Protein AF-A0AAW9SNB9-F1 (afdb_monomer_lite)

Sequence (159 aa):
MSSSLLWSKHYTVSDPRELALIEAELGTRGQTVSGTDYLGRRTSSAYGKSLYAREATAQPSSDRDCSDFSSAAAAQAYFLSNGGPTRDPAGLDRDGDGLACEWGVQINKLALKQRAIATATRASSYRAPRPSSSSRCYVGPRGGTYTITASGNKNYGGC

Radius of gyration: 26.18 Å; chains: 1; bounding box: 58×29×76 Å

pLDDT: mean 89.46, std 9.85, range [57.94, 97.94]

Structure (mmCIF, N/CA/C/O backbone):
data_AF-A0AAW9SNB9-F1
#
_entry.id   AF-A0AAW9SNB9-F1
#
loop_
_atom_site.group_PDB
_atom_site.id
_atom_site.type_symbol
_atom_site.label_atom_id
_atom_site.label_alt_id
_atom_site.label_comp_id
_atom_site.label_asym_id
_atom_site.label_entity_id
_atom_site.label_seq_id
_atom_site.pdbx_PDB_ins_code
_atom_site.Cartn_x
_atom_site.Cartn_y
_atom_site.Cartn_z
_atom_site.occupancy
_atom_site.B_iso_or_equiv
_atom_site.auth_seq_id
_atom_site.auth_comp_id
_atom_site.auth_asym_id
_atom_site.auth_atom_id
_atom_site.pdbx_PDB_model_num
ATOM 1 N N . MET A 1 1 ? 8.528 -13.370 15.008 1.00 79.00 1 MET A N 1
ATOM 2 C CA . MET A 1 1 ? 8.723 -13.668 13.565 1.00 79.00 1 MET A CA 1
ATOM 3 C C . MET A 1 1 ? 9.776 -12.734 12.982 1.00 79.00 1 MET A C 1
ATOM 5 O O . MET A 1 1 ? 9.728 -11.546 13.290 1.00 79.00 1 MET A O 1
ATOM 9 N N . SER A 1 2 ? 10.718 -13.236 12.177 1.00 94.62 2 SER A N 1
ATOM 10 C CA . SER A 1 2 ? 11.729 -12.407 11.496 1.00 94.62 2 SER A CA 1
ATOM 11 C C . SER A 1 2 ? 11.145 -11.679 10.278 1.00 94.62 2 SER A C 1
ATOM 13 O O . SER A 1 2 ? 10.144 -12.115 9.712 1.00 94.62 2 SER A O 1
ATOM 15 N N . SER A 1 3 ? 11.791 -10.594 9.842 1.00 94.75 3 SER A N 1
ATOM 16 C CA . SER A 1 3 ? 11.398 -9.878 8.617 1.00 94.75 3 SER A CA 1
ATOM 17 C C . SER A 1 3 ? 11.526 -10.752 7.364 1.00 94.75 3 SER A C 1
ATOM 19 O O . SER A 1 3 ? 10.690 -10.665 6.474 1.00 94.75 3 SER A O 1
ATOM 21 N N . SER A 1 4 ? 12.516 -11.652 7.316 1.00 94.88 4 SER A N 1
ATOM 22 C CA . SER A 1 4 ? 12.660 -12.622 6.223 1.00 94.88 4 SER A CA 1
ATOM 23 C C . SER A 1 4 ? 11.465 -13.571 6.126 1.00 94.88 4 SER A C 1
ATOM 25 O O . SER A 1 4 ? 10.942 -13.783 5.038 1.00 94.88 4 SER A O 1
ATOM 27 N N . LEU A 1 5 ? 10.981 -14.084 7.262 1.00 95.81 5 LEU A N 1
ATOM 28 C CA . LEU A 1 5 ? 9.807 -14.955 7.301 1.00 95.81 5 LEU A CA 1
ATOM 29 C C . LEU A 1 5 ? 8.535 -14.215 6.868 1.00 95.81 5 LEU A C 1
ATOM 31 O O . LEU A 1 5 ? 7.695 -14.798 6.187 1.00 95.81 5 LEU A O 1
ATOM 35 N N . LEU A 1 6 ? 8.393 -12.940 7.244 1.00 96.31 6 LEU A N 1
ATOM 36 C CA . LEU A 1 6 ? 7.270 -12.107 6.806 1.00 96.31 6 LEU A CA 1
ATOM 37 C C . LEU A 1 6 ? 7.270 -11.912 5.286 1.00 96.31 6 LEU A C 1
ATOM 39 O O . LEU A 1 6 ? 6.223 -12.069 4.667 1.00 96.31 6 LEU A O 1
ATOM 43 N N . TRP A 1 7 ? 8.429 -11.664 4.672 1.00 96.25 7 TRP A N 1
ATOM 44 C CA . TRP A 1 7 ? 8.542 -11.603 3.211 1.00 96.25 7 TRP A CA 1
ATOM 45 C C . TRP A 1 7 ? 8.220 -12.940 2.537 1.00 96.25 7 TRP A C 1
ATOM 47 O O . TRP A 1 7 ? 7.490 -12.961 1.549 1.00 96.25 7 TRP A O 1
ATOM 57 N N . SER A 1 8 ? 8.674 -14.066 3.097 1.00 95.00 8 SER A N 1
ATOM 58 C CA . SER A 1 8 ? 8.291 -15.389 2.585 1.00 95.00 8 SER A CA 1
ATOM 59 C C . SER A 1 8 ? 6.777 -15.613 2.649 1.00 95.00 8 SER A C 1
ATOM 61 O O . SER A 1 8 ? 6.195 -16.156 1.713 1.00 95.00 8 SER A O 1
ATOM 63 N N . LYS A 1 9 ? 6.120 -15.172 3.730 1.00 95.81 9 LYS A N 1
ATOM 64 C CA . LYS A 1 9 ? 4.659 -15.249 3.863 1.00 95.81 9 LYS A CA 1
ATOM 65 C C . LYS A 1 9 ? 3.926 -14.309 2.911 1.00 95.81 9 LYS A C 1
ATOM 67 O O . LYS A 1 9 ? 2.915 -14.708 2.349 1.00 95.81 9 LYS A O 1
ATOM 72 N N . HIS A 1 10 ? 4.424 -13.089 2.708 1.00 95.19 10 HIS A N 1
ATOM 73 C CA . HIS A 1 10 ? 3.844 -12.110 1.776 1.00 95.19 10 HIS A CA 1
ATOM 74 C C . HIS A 1 10 ? 3.660 -12.694 0.366 1.00 95.19 10 HIS A C 1
ATOM 76 O O . HIS A 1 10 ? 2.654 -12.435 -0.302 1.00 95.19 10 HIS A O 1
ATOM 82 N N . TYR A 1 11 ? 4.597 -13.557 -0.036 1.00 90.56 11 TYR A N 1
ATOM 83 C CA . TYR A 1 11 ? 4.560 -14.273 -1.303 1.00 90.56 11 TYR A CA 1
ATOM 84 C C . TYR A 1 11 ? 3.494 -15.380 -1.354 1.00 90.56 11 TYR A C 1
ATOM 86 O O . TYR A 1 11 ? 2.783 -15.500 -2.349 1.00 90.56 11 TYR A O 1
ATOM 94 N N . THR A 1 12 ? 3.372 -16.195 -0.303 1.00 94.00 12 THR A N 1
ATOM 95 C CA . THR A 1 12 ? 2.535 -17.411 -0.318 1.00 94.00 12 THR A CA 1
ATOM 96 C C . THR A 1 12 ? 1.104 -17.193 0.165 1.00 94.00 12 THR A C 1
ATOM 98 O O . THR A 1 12 ? 0.214 -17.980 -0.163 1.00 94.00 12 THR A O 1
ATOM 101 N N . VAL A 1 13 ? 0.859 -16.140 0.943 1.00 96.12 13 VAL A N 1
ATOM 102 C CA . VAL A 1 13 ? -0.444 -15.887 1.559 1.00 96.12 13 VAL A CA 1
ATOM 103 C C . VAL A 1 13 ? -1.513 -15.602 0.503 1.00 96.12 13 VAL A C 1
ATOM 105 O O . VAL A 1 13 ? -1.330 -14.787 -0.406 1.00 96.12 13 VAL A O 1
ATOM 108 N N . SER A 1 14 ? -2.652 -16.280 0.622 1.00 95.31 14 SER A N 1
ATOM 109 C CA . SER A 1 14 ? -3.805 -16.081 -0.268 1.00 95.31 14 SER A CA 1
ATOM 110 C C . SER A 1 14 ? -4.902 -15.235 0.374 1.00 95.31 14 SER A C 1
ATOM 112 O O . SER A 1 14 ? -5.612 -14.540 -0.346 1.00 95.31 14 SER A O 1
ATOM 114 N N . ASP A 1 15 ? -5.010 -15.251 1.706 1.00 95.31 15 ASP A N 1
ATOM 115 C CA . ASP A 1 15 ? -5.983 -14.440 2.434 1.00 95.31 15 ASP A CA 1
ATOM 116 C C . ASP A 1 15 ? -5.631 -12.939 2.342 1.00 95.31 15 ASP A C 1
ATOM 118 O O . ASP A 1 15 ? -4.538 -12.541 2.763 1.00 95.31 15 ASP A O 1
ATOM 122 N N . PRO A 1 16 ? -6.527 -12.084 1.809 1.00 93.38 16 PRO A N 1
ATOM 123 C CA . PRO A 1 16 ? -6.276 -10.650 1.692 1.00 93.38 16 PRO A CA 1
ATOM 124 C C . PRO A 1 16 ? -6.044 -9.958 3.037 1.00 93.38 16 PRO A C 1
ATOM 126 O O . PRO A 1 16 ? -5.252 -9.017 3.111 1.00 93.38 16 PRO A O 1
ATOM 129 N N . ARG A 1 17 ? -6.709 -10.415 4.107 1.00 94.00 17 ARG A N 1
ATOM 130 C CA . ARG A 1 17 ? -6.553 -9.813 5.434 1.00 94.00 17 ARG A CA 1
ATOM 131 C C . ARG A 1 17 ? -5.209 -10.183 6.057 1.00 94.00 17 ARG A C 1
ATOM 133 O O . ARG A 1 17 ? -4.518 -9.297 6.558 1.00 94.00 17 ARG A O 1
ATOM 140 N N . GLU A 1 18 ? -4.811 -11.453 6.011 1.00 95.81 18 GLU A N 1
ATOM 141 C CA . GLU A 1 18 ? -3.482 -11.878 6.465 1.00 95.81 18 GLU A CA 1
ATOM 142 C C . GLU A 1 18 ? -2.374 -11.182 5.658 1.00 95.81 18 GLU A C 1
ATOM 144 O O . GLU A 1 18 ? -1.396 -10.716 6.243 1.00 95.81 18 GLU A O 1
ATOM 149 N N . LEU A 1 19 ? -2.550 -11.010 4.343 1.00 96.69 19 LEU A N 1
ATOM 150 C CA . LEU A 1 19 ? -1.637 -10.216 3.518 1.00 96.69 19 LEU A CA 1
ATOM 151 C C . LEU A 1 19 ? -1.504 -8.771 4.021 1.00 96.69 19 LEU A C 1
ATOM 153 O O . LEU A 1 19 ? -0.384 -8.286 4.180 1.00 96.69 19 LEU A O 1
ATOM 157 N N . ALA A 1 20 ? -2.623 -8.096 4.293 1.00 96.50 20 ALA A N 1
ATOM 158 C CA . ALA A 1 20 ? -2.617 -6.724 4.796 1.00 96.50 20 ALA A CA 1
ATOM 159 C C . ALA A 1 20 ? -1.935 -6.616 6.174 1.00 96.50 20 ALA A C 1
ATOM 161 O O . ALA A 1 20 ? -1.191 -5.667 6.414 1.00 96.50 20 ALA A O 1
ATOM 162 N N . LEU A 1 21 ? -2.125 -7.609 7.053 1.00 96.75 21 LEU A N 1
ATOM 163 C CA . LEU A 1 21 ? -1.436 -7.689 8.347 1.00 96.75 21 LEU A CA 1
ATOM 164 C C . LEU A 1 21 ? 0.078 -7.856 8.178 1.00 96.75 21 LEU A C 1
ATOM 166 O O . LEU A 1 21 ? 0.851 -7.178 8.852 1.00 96.75 21 LEU A O 1
ATOM 170 N N . ILE A 1 22 ? 0.506 -8.734 7.267 1.00 97.31 22 ILE A N 1
ATOM 171 C CA . ILE A 1 22 ? 1.927 -8.945 6.964 1.00 97.31 22 ILE A CA 1
ATOM 172 C C . ILE A 1 22 ? 2.559 -7.656 6.431 1.00 97.31 22 ILE A C 1
ATOM 174 O O . ILE A 1 22 ? 3.651 -7.289 6.861 1.00 97.31 22 ILE A O 1
ATOM 178 N N . GLU A 1 23 ? 1.891 -6.958 5.511 1.00 97.25 23 GLU A N 1
ATOM 179 C CA . GLU A 1 23 ? 2.398 -5.701 4.959 1.00 97.25 23 GLU A CA 1
ATOM 180 C C . GLU A 1 23 ? 2.449 -4.575 5.995 1.00 97.25 23 GLU A C 1
ATOM 182 O O . GLU A 1 23 ? 3.429 -3.830 6.019 1.00 97.25 23 GLU A O 1
ATOM 187 N N . ALA A 1 24 ? 1.444 -4.471 6.869 1.00 97.25 24 ALA A N 1
ATOM 188 C CA . ALA A 1 24 ? 1.450 -3.510 7.968 1.00 97.25 24 ALA A CA 1
ATOM 189 C C . ALA A 1 24 ? 2.616 -3.785 8.931 1.00 97.25 24 ALA A C 1
ATOM 191 O O . ALA A 1 24 ? 3.375 -2.875 9.249 1.00 97.25 24 ALA A O 1
ATOM 192 N N . GLU A 1 25 ? 2.836 -5.046 9.314 1.00 97.38 25 GLU A N 1
ATOM 193 C CA . GLU A 1 25 ? 3.947 -5.452 10.186 1.00 97.38 25 GLU A CA 1
ATOM 194 C C . GLU A 1 25 ? 5.328 -5.240 9.539 1.00 97.38 25 GLU A C 1
ATOM 196 O O . GLU A 1 25 ? 6.295 -4.850 10.191 1.00 97.38 25 GLU A O 1
ATOM 201 N N . LEU A 1 26 ? 5.464 -5.482 8.237 1.00 97.62 26 LEU A N 1
ATOM 202 C CA . LEU A 1 26 ? 6.685 -5.129 7.511 1.00 97.62 26 LEU A CA 1
ATOM 203 C C . LEU A 1 26 ? 6.882 -3.604 7.483 1.00 97.62 26 LEU A C 1
ATOM 205 O O . LEU A 1 26 ? 7.998 -3.121 7.693 1.00 97.62 26 LEU A O 1
ATOM 209 N N . GLY A 1 27 ? 5.800 -2.847 7.290 1.00 96.94 27 GLY A N 1
ATOM 210 C CA . GLY A 1 27 ? 5.788 -1.388 7.307 1.00 96.94 27 GLY A CA 1
ATOM 211 C C . GLY A 1 27 ? 6.214 -0.793 8.649 1.00 96.94 27 GLY A C 1
ATOM 212 O O . GLY A 1 27 ? 7.055 0.106 8.660 1.00 96.94 27 GLY A O 1
ATOM 213 N N . THR A 1 28 ? 5.722 -1.321 9.775 1.00 97.12 28 THR A N 1
ATOM 214 C CA . THR A 1 28 ? 6.117 -0.868 11.126 1.00 97.12 28 THR A CA 1
ATOM 215 C C . THR A 1 28 ? 7.602 -1.112 11.398 1.00 97.12 28 THR A C 1
ATOM 217 O O . THR A 1 28 ? 8.236 -0.353 12.127 1.00 97.12 28 THR A O 1
ATOM 220 N N . ARG A 1 29 ? 8.193 -2.124 10.754 1.00 96.62 29 ARG A N 1
ATOM 221 C CA . ARG A 1 29 ? 9.631 -2.442 10.809 1.00 96.62 29 ARG A CA 1
ATOM 222 C C . ARG A 1 29 ? 10.476 -1.679 9.783 1.00 96.62 29 ARG A C 1
ATOM 224 O O . ARG A 1 29 ? 11.672 -1.954 9.659 1.00 96.62 29 ARG A O 1
ATOM 231 N N . GLY A 1 30 ? 9.873 -0.792 8.988 1.00 95.88 30 GLY A N 1
ATOM 232 C CA . GLY A 1 30 ? 10.546 -0.069 7.904 1.00 95.88 30 GLY A CA 1
ATOM 233 C C . GLY A 1 30 ? 10.986 -0.953 6.728 1.00 95.88 30 GLY A C 1
ATOM 234 O O . GLY A 1 30 ? 11.775 -0.524 5.885 1.00 95.88 30 GLY A O 1
ATOM 235 N N . GLN A 1 31 ? 10.497 -2.191 6.647 1.00 96.38 31 GLN A N 1
ATOM 236 C CA . GLN A 1 31 ? 10.828 -3.140 5.588 1.00 96.38 31 GLN A CA 1
ATOM 237 C C . GLN A 1 31 ? 9.923 -2.886 4.383 1.00 96.38 31 GLN A C 1
ATOM 239 O O . GLN A 1 31 ? 8.779 -3.325 4.352 1.00 96.38 31 GLN A O 1
ATOM 244 N N . THR A 1 32 ? 10.426 -2.167 3.380 1.00 95.56 32 THR A N 1
ATOM 245 C CA . THR A 1 32 ? 9.603 -1.731 2.234 1.00 95.56 32 THR A CA 1
ATOM 246 C C . THR A 1 32 ? 9.803 -2.551 0.959 1.00 95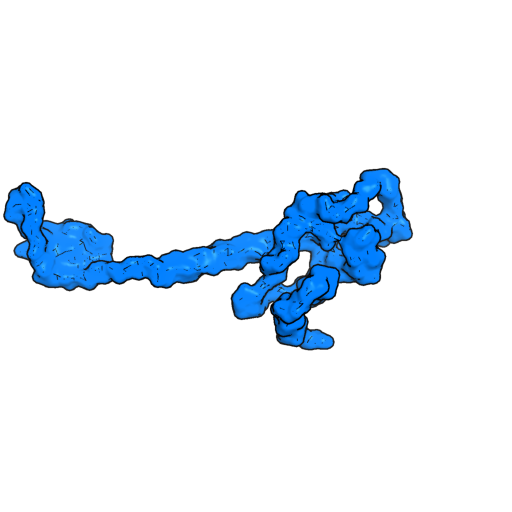.56 32 THR A C 1
ATOM 248 O O . THR A 1 32 ? 8.912 -2.566 0.108 1.00 95.56 32 THR A O 1
ATOM 251 N N . VAL A 1 33 ? 10.947 -3.229 0.817 1.00 95.56 33 VAL A N 1
ATOM 252 C CA . VAL A 1 33 ? 11.355 -3.985 -0.380 1.00 95.56 33 VAL A CA 1
ATOM 253 C C . VAL A 1 33 ? 12.177 -5.208 0.034 1.00 95.56 33 VAL A C 1
ATOM 255 O O . VAL A 1 33 ? 13.000 -5.112 0.943 1.00 95.56 33 VAL A O 1
ATOM 258 N N . SER A 1 34 ? 11.999 -6.330 -0.664 1.00 95.19 34 SER A N 1
ATOM 259 C CA . SER A 1 34 ? 12.833 -7.531 -0.561 1.00 95.19 34 SER A CA 1
ATOM 260 C C . SER A 1 34 ? 12.947 -8.209 -1.928 1.00 95.19 34 SER A C 1
ATOM 262 O O . SER A 1 34 ? 11.989 -8.790 -2.435 1.00 95.19 34 SER A O 1
ATOM 264 N N . GLY A 1 35 ? 14.114 -8.103 -2.571 1.00 91.06 35 GLY A N 1
ATOM 265 C CA . GLY A 1 35 ? 14.308 -8.597 -3.937 1.00 91.06 35 GLY A CA 1
ATOM 266 C C . GLY A 1 35 ? 13.380 -7.897 -4.937 1.00 91.06 35 GLY A C 1
ATOM 267 O O . GLY A 1 35 ? 13.471 -6.686 -5.127 1.00 91.06 35 GLY A O 1
ATOM 268 N N . THR A 1 36 ? 12.495 -8.660 -5.582 1.00 89.06 36 THR A N 1
ATOM 269 C CA . THR A 1 36 ? 11.461 -8.144 -6.500 1.00 89.06 36 THR A CA 1
ATOM 270 C C . THR A 1 36 ? 10.144 -7.788 -5.809 1.00 89.06 36 THR A C 1
ATOM 272 O O . THR A 1 36 ? 9.256 -7.216 -6.446 1.00 89.06 36 THR A O 1
ATOM 275 N N . ASP A 1 37 ? 9.992 -8.150 -4.536 1.00 92.56 37 ASP A N 1
ATOM 276 C CA . ASP A 1 37 ? 8.797 -7.893 -3.742 1.00 92.56 37 ASP A CA 1
ATOM 277 C C . ASP A 1 37 ? 8.899 -6.570 -2.987 1.00 92.56 37 ASP A C 1
ATOM 279 O O . ASP A 1 37 ? 9.981 -6.094 -2.643 1.00 92.56 37 ASP A O 1
ATOM 283 N N . TYR A 1 38 ? 7.747 -5.946 -2.761 1.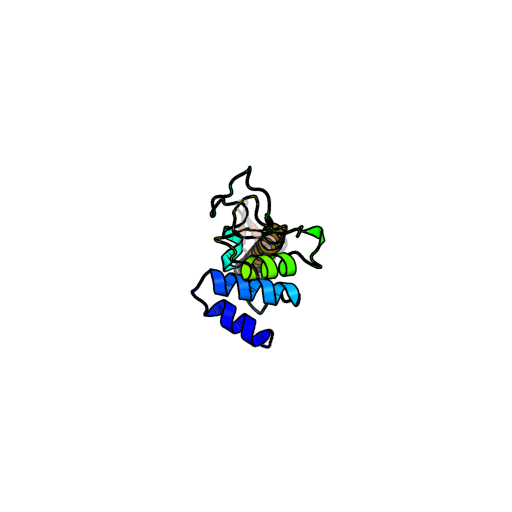00 95.50 38 TYR A N 1
ATOM 284 C CA . TYR A 1 38 ? 7.641 -4.653 -2.099 1.00 95.50 38 TYR A CA 1
ATOM 285 C C . TYR A 1 38 ? 6.244 -4.452 -1.510 1.00 95.50 38 TYR A C 1
ATOM 287 O O . TYR A 1 38 ? 5.267 -5.053 -1.971 1.00 95.50 38 TYR A O 1
ATOM 295 N N . LEU A 1 39 ? 6.142 -3.579 -0.507 1.00 95.75 39 LEU A N 1
ATOM 296 C CA . LEU A 1 39 ? 4.861 -3.236 0.112 1.00 95.75 39 LEU A CA 1
ATOM 297 C C . LEU A 1 39 ? 3.919 -2.594 -0.897 1.00 95.75 39 LEU A C 1
ATOM 299 O O . LEU A 1 39 ? 4.321 -1.716 -1.663 1.00 95.75 39 LEU A O 1
ATOM 303 N N . GLY A 1 40 ? 2.661 -3.024 -0.905 1.00 94.38 40 GLY A N 1
ATOM 304 C CA . GLY A 1 40 ? 1.703 -2.522 -1.876 1.00 94.38 40 GLY A CA 1
ATOM 305 C C . GLY A 1 40 ? 1.762 -3.234 -3.217 1.00 94.38 40 GLY A C 1
ATOM 306 O O . GLY A 1 40 ? 0.932 -2.936 -4.074 1.00 94.38 40 GLY A O 1
ATOM 307 N N . ARG A 1 41 ? 2.676 -4.190 -3.451 1.00 94.50 41 ARG A N 1
ATOM 308 C CA . ARG A 1 41 ? 2.713 -4.940 -4.722 1.00 94.50 41 ARG A CA 1
ATOM 309 C C . ARG A 1 41 ? 1.352 -5.556 -5.050 1.00 94.50 41 ARG A C 1
ATOM 311 O O . ARG A 1 41 ? 0.946 -5.533 -6.211 1.00 94.50 41 ARG A O 1
ATOM 318 N N . ARG A 1 42 ? 0.657 -6.059 -4.026 1.00 94.38 42 ARG A N 1
ATOM 319 C CA . ARG A 1 42 ? -0.635 -6.749 -4.135 1.00 94.38 42 ARG A CA 1
ATOM 320 C C . ARG A 1 42 ? -1.824 -5.928 -3.624 1.00 94.38 42 ARG A C 1
ATOM 322 O O . ARG A 1 42 ? -2.942 -6.182 -4.048 1.00 94.38 42 ARG A O 1
ATOM 329 N N . THR A 1 43 ? -1.591 -4.950 -2.753 1.00 95.56 43 THR A N 1
ATOM 330 C CA . THR A 1 43 ? -2.649 -4.194 -2.054 1.00 95.56 43 THR A CA 1
ATOM 331 C C . THR A 1 43 ? -2.784 -2.743 -2.518 1.00 95.56 43 THR A C 1
ATOM 333 O O . THR A 1 43 ? -3.847 -2.160 -2.346 1.00 95.56 43 THR A O 1
ATOM 336 N N . SER A 1 44 ? -1.779 -2.158 -3.192 1.00 95.88 44 SER A N 1
ATOM 337 C CA . SER A 1 44 ? -1.826 -0.746 -3.638 1.00 95.88 44 SER A CA 1
ATOM 338 C C . SER A 1 44 ? -2.996 -0.427 -4.564 1.00 95.88 44 SER A C 1
ATOM 340 O O . SER A 1 44 ? -3.407 0.722 -4.660 1.00 95.88 44 SER A O 1
ATOM 342 N N . SER A 1 45 ? -3.552 -1.427 -5.251 1.00 94.94 45 SER A N 1
ATOM 343 C CA . SER A 1 45 ? -4.718 -1.249 -6.114 1.00 94.94 45 SER A CA 1
ATOM 344 C C . SER A 1 45 ? -6.020 -0.995 -5.360 1.00 94.94 45 SER A C 1
ATOM 346 O O . SER A 1 45 ? -7.018 -0.721 -6.025 1.00 94.94 45 SER A O 1
ATOM 348 N N . ALA A 1 46 ? -6.043 -1.177 -4.038 1.00 95.56 46 ALA A N 1
ATOM 349 C CA . ALA A 1 46 ? -7.184 -0.829 -3.203 1.00 95.56 46 ALA A CA 1
ATOM 350 C C . ALA A 1 46 ? -7.255 0.682 -2.945 1.00 95.56 46 ALA A C 1
ATOM 352 O O . ALA A 1 46 ? -8.358 1.197 -2.858 1.00 95.56 46 ALA A O 1
ATOM 353 N N . TYR A 1 47 ? -6.115 1.386 -2.947 1.00 96.56 47 TYR A N 1
ATOM 354 C CA . TYR A 1 47 ? -6.042 2.813 -2.627 1.00 96.56 47 TYR A CA 1
ATOM 355 C C . TYR A 1 47 ? -7.071 3.656 -3.395 1.00 96.56 47 TYR A C 1
ATOM 357 O O . TYR A 1 47 ? -7.083 3.657 -4.633 1.00 96.56 47 TYR A O 1
ATOM 365 N N . GLY A 1 48 ? -7.919 4.366 -2.647 1.00 94.31 48 GLY A N 1
ATOM 366 C CA . GLY A 1 48 ? -8.970 5.245 -3.162 1.00 94.31 48 GLY A CA 1
ATOM 367 C C . GLY A 1 48 ? -10.201 4.531 -3.733 1.00 94.31 48 GLY A C 1
ATOM 368 O O . GLY A 1 48 ? -11.040 5.173 -4.367 1.00 94.31 48 GLY A O 1
ATOM 369 N N . LYS A 1 49 ? -10.328 3.210 -3.561 1.00 95.56 49 LYS A N 1
ATOM 370 C CA . LYS A 1 49 ? -11.539 2.465 -3.931 1.00 95.56 49 LYS A CA 1
ATOM 371 C C . LYS A 1 49 ? -12.396 2.259 -2.699 1.00 95.56 49 LYS A C 1
ATOM 373 O O . LYS A 1 49 ? -11.958 1.580 -1.791 1.00 95.56 49 LYS A O 1
ATOM 378 N N . SER A 1 50 ? -13.643 2.716 -2.711 1.00 94.56 50 SER A N 1
ATOM 379 C CA . SER A 1 50 ? -14.578 2.422 -1.618 1.00 94.56 50 SER A CA 1
ATOM 380 C C . SER A 1 50 ? -15.023 0.951 -1.674 1.00 94.56 50 SER A C 1
ATOM 382 O O . SER A 1 50 ? -15.977 0.594 -2.366 1.00 94.56 50 SER A O 1
ATOM 384 N N . LEU A 1 51 ? -14.255 0.075 -1.024 1.00 94.94 51 LEU A N 1
ATOM 385 C CA . LEU A 1 51 ? -14.475 -1.373 -0.944 1.00 94.94 51 LEU A CA 1
ATOM 386 C C . LEU A 1 51 ? -15.368 -1.752 0.246 1.00 94.94 51 LEU A C 1
ATOM 388 O O . LEU A 1 51 ? -16.052 -2.774 0.202 1.00 94.94 51 LEU A O 1
ATOM 392 N N . TYR A 1 52 ? -15.357 -0.935 1.298 1.00 93.56 52 TYR A N 1
ATOM 393 C CA . TYR A 1 52 ? -16.091 -1.134 2.539 1.00 93.56 52 TYR A CA 1
ATOM 394 C C . TYR A 1 52 ? -17.016 0.056 2.764 1.00 93.56 52 TYR A C 1
ATOM 396 O O . TYR A 1 52 ? -16.574 1.200 2.806 1.00 93.56 52 TYR A O 1
ATOM 404 N N . ALA A 1 53 ? -18.313 -0.212 2.921 1.00 91.12 53 ALA A N 1
ATOM 405 C CA . ALA A 1 53 ? -19.278 0.838 3.207 1.00 91.12 53 ALA A CA 1
ATOM 406 C C . ALA A 1 53 ? -18.961 1.487 4.564 1.00 91.12 53 ALA A C 1
ATOM 408 O O . ALA A 1 53 ? -18.855 0.801 5.585 1.00 91.12 53 ALA A O 1
ATOM 409 N N . ARG A 1 54 ? -18.821 2.813 4.565 1.00 88.69 54 ARG A N 1
ATOM 410 C CA . ARG A 1 54 ? -18.659 3.633 5.767 1.00 88.69 54 ARG A CA 1
ATOM 411 C C . ARG A 1 54 ? -19.867 4.541 5.888 1.00 88.69 54 ARG A C 1
ATOM 413 O O . ARG A 1 54 ? -20.212 5.260 4.953 1.00 88.69 54 ARG A O 1
ATOM 420 N N . GLU A 1 55 ? -20.534 4.490 7.031 1.00 78.50 55 GLU A N 1
ATOM 421 C CA . GLU A 1 55 ? -21.605 5.435 7.312 1.00 78.50 55 GLU A CA 1
ATOM 422 C C . GLU A 1 55 ? -20.981 6.784 7.667 1.00 78.50 55 GLU A C 1
ATOM 424 O O . GLU A 1 55 ? -20.303 6.909 8.683 1.00 78.50 55 GLU A O 1
ATOM 429 N N . ALA A 1 56 ? -21.225 7.803 6.842 1.00 68.75 56 ALA A N 1
ATOM 430 C CA . ALA A 1 56 ? -20.666 9.144 7.033 1.00 68.75 56 ALA A CA 1
ATOM 431 C C . ALA A 1 56 ? -21.043 9.789 8.384 1.00 68.75 56 ALA A C 1
ATOM 433 O O . ALA A 1 56 ? -20.401 10.742 8.818 1.00 68.75 56 ALA A O 1
ATOM 434 N N . THR A 1 57 ? -22.089 9.284 9.042 1.00 66.62 57 THR A N 1
ATOM 435 C CA . THR A 1 57 ? -22.613 9.781 10.320 1.00 66.62 57 THR A CA 1
ATOM 436 C C . THR A 1 57 ? -22.270 8.895 11.516 1.00 66.62 57 THR A C 1
ATOM 438 O O . THR A 1 57 ? -22.622 9.253 12.640 1.00 66.62 57 THR A O 1
ATOM 441 N N . ALA A 1 58 ? -21.616 7.746 11.314 1.00 68.62 58 ALA A N 1
ATOM 442 C CA . ALA A 1 58 ? -21.236 6.882 12.423 1.00 68.62 58 ALA A CA 1
ATOM 443 C C . ALA A 1 58 ? -20.168 7.577 13.275 1.00 68.62 58 ALA A C 1
ATOM 445 O O . ALA A 1 58 ? -19.081 7.904 12.800 1.00 68.62 58 ALA A O 1
ATOM 446 N N . GLN A 1 59 ? -20.494 7.827 14.543 1.00 70.69 59 GLN A N 1
ATOM 447 C CA . GLN A 1 59 ? -19.519 8.321 15.507 1.00 70.69 59 GLN A CA 1
ATOM 448 C C . GLN A 1 59 ? -18.542 7.191 15.851 1.00 70.69 59 GLN A C 1
ATOM 450 O O . GLN A 1 59 ? -18.998 6.077 16.136 1.00 70.69 59 GLN A O 1
ATOM 455 N N . PRO A 1 60 ? -17.222 7.448 15.836 1.00 77.56 60 PRO A N 1
ATOM 456 C CA . PRO A 1 60 ? -16.252 6.451 16.248 1.00 77.56 60 PRO A CA 1
ATOM 457 C C . PRO A 1 60 ? -16.515 6.075 17.709 1.00 77.56 60 PRO A C 1
ATOM 459 O O . PRO A 1 60 ? -16.696 6.926 18.577 1.00 77.56 60 PRO A O 1
ATOM 462 N N . SER A 1 61 ? -16.566 4.775 17.982 1.00 78.12 61 SER A N 1
ATOM 463 C CA . SER A 1 61 ? -16.721 4.237 19.335 1.00 78.12 61 SER A CA 1
ATOM 464 C C . SER A 1 61 ? -15.388 4.148 20.087 1.00 78.12 61 SER A C 1
ATOM 466 O O . SER A 1 61 ? -15.362 3.733 21.242 1.00 78.12 61 SER A O 1
ATOM 468 N N . SER A 1 62 ? -14.277 4.465 19.418 1.00 79.50 62 SER A N 1
ATOM 469 C CA . SER A 1 62 ? -12.922 4.489 19.965 1.00 79.50 62 SER A CA 1
ATOM 470 C C . SER A 1 62 ? -12.277 5.844 19.689 1.00 79.50 62 SER A C 1
ATOM 472 O O . SER A 1 62 ? -12.305 6.311 18.556 1.00 79.50 62 SER A O 1
ATOM 474 N N . ASP A 1 63 ? -11.635 6.416 20.705 1.00 83.38 63 ASP A N 1
ATOM 475 C CA . ASP A 1 63 ? -10.882 7.673 20.628 1.00 83.38 63 ASP A CA 1
ATOM 476 C C . ASP A 1 63 ? -9.459 7.397 20.121 1.00 83.38 63 ASP A C 1
ATOM 478 O O . ASP A 1 63 ? -8.507 7.274 20.895 1.00 83.38 63 ASP A O 1
ATOM 482 N N . ARG A 1 64 ? -9.342 7.110 18.820 1.00 89.31 64 ARG A N 1
ATOM 483 C CA . ARG A 1 64 ? -8.054 6.958 18.138 1.00 89.31 64 ARG A CA 1
ATOM 484 C C . ARG A 1 64 ? -8.095 7.675 16.808 1.00 89.31 64 ARG A C 1
ATOM 486 O O . ARG A 1 64 ? -8.923 7.343 15.967 1.00 89.31 64 ARG A O 1
ATOM 493 N N . ASP A 1 65 ? -7.130 8.555 16.602 1.00 91.62 65 ASP A N 1
ATOM 494 C CA . ASP A 1 65 ? -6.934 9.283 15.358 1.00 91.62 65 ASP A CA 1
ATOM 495 C C . ASP A 1 65 ? -5.618 8.892 14.680 1.00 91.62 65 ASP A C 1
ATOM 497 O O . ASP A 1 65 ? -4.707 8.320 15.281 1.00 91.62 65 ASP A O 1
ATOM 501 N N . CYS A 1 66 ? -5.480 9.241 13.400 1.00 93.31 66 CYS A N 1
ATOM 502 C CA . CYS A 1 66 ? -4.270 8.964 12.622 1.00 93.31 66 CYS A CA 1
ATOM 503 C C . CYS A 1 66 ? -2.99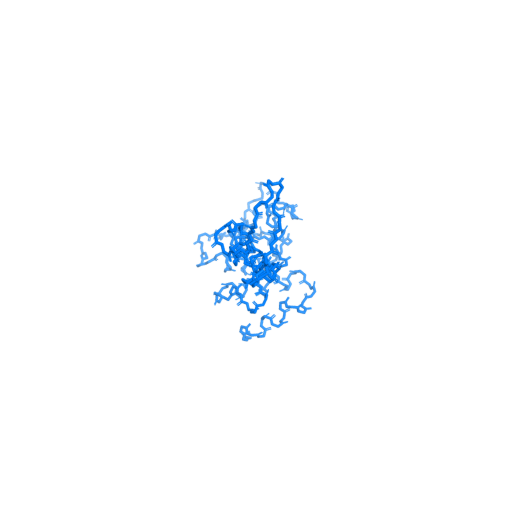6 9.557 13.248 1.00 93.31 66 CYS A C 1
ATOM 505 O O . CYS A 1 66 ? -1.926 8.956 13.148 1.00 93.31 66 CYS A O 1
ATOM 507 N N . SER A 1 67 ? -3.111 10.689 13.950 1.00 94.44 67 SER A N 1
ATOM 508 C CA . SER A 1 67 ? -2.006 11.339 14.664 1.00 94.44 67 SER A CA 1
ATOM 509 C C . SER A 1 67 ? -1.519 10.586 15.905 1.00 94.44 67 SER A C 1
ATOM 511 O O . SER A 1 67 ? -0.426 10.878 16.387 1.00 94.44 67 SER A O 1
ATOM 513 N N . ASP A 1 68 ? -2.284 9.618 16.417 1.00 95.31 68 ASP A N 1
ATOM 514 C CA . ASP A 1 68 ? -1.909 8.856 17.617 1.00 95.31 68 ASP A CA 1
ATOM 515 C C . ASP A 1 68 ? -0.887 7.753 17.334 1.00 95.31 68 ASP A C 1
ATOM 517 O O . ASP A 1 68 ? -0.330 7.147 18.255 1.00 95.31 68 ASP A O 1
ATOM 521 N N . PHE A 1 69 ? -0.653 7.454 16.058 1.00 96.00 69 PHE A N 1
ATOM 522 C CA . PHE A 1 69 ? 0.234 6.388 15.631 1.00 96.00 69 PHE A CA 1
ATOM 523 C C . PHE A 1 69 ? 1.576 6.954 15.176 1.00 96.00 69 PHE A C 1
ATOM 525 O O . PHE A 1 69 ? 1.661 7.940 14.451 1.00 96.00 69 PHE A O 1
ATOM 532 N N . SER A 1 70 ? 2.659 6.267 15.536 1.00 95.69 70 SER A N 1
ATOM 533 C CA . SER A 1 70 ? 4.020 6.652 15.137 1.00 95.69 70 SER A CA 1
ATOM 534 C C . SER A 1 70 ? 4.280 6.535 13.630 1.00 95.69 70 SER A C 1
ATOM 536 O O . SER A 1 70 ? 5.287 7.036 13.133 1.00 95.69 70 SER A O 1
ATOM 538 N N . SER A 1 71 ? 3.414 5.827 12.899 1.00 96.81 71 SER A N 1
ATOM 539 C CA . SER A 1 71 ? 3.478 5.671 11.447 1.00 96.81 71 SER A CA 1
ATOM 540 C C . SER A 1 71 ? 2.132 5.218 10.881 1.00 96.81 71 SER A C 1
ATOM 542 O O . SER A 1 71 ? 1.352 4.560 11.571 1.00 96.81 71 SER A O 1
ATOM 544 N N . ALA A 1 72 ? 1.906 5.464 9.589 1.00 97.12 72 ALA A N 1
ATOM 545 C CA . ALA A 1 72 ? 0.725 4.961 8.885 1.00 97.12 72 ALA A CA 1
ATOM 546 C C . ALA A 1 72 ? 0.635 3.420 8.898 1.00 97.12 72 ALA A C 1
ATOM 548 O O . ALA A 1 72 ? -0.448 2.853 8.996 1.00 97.12 72 ALA A O 1
ATOM 549 N N . ALA A 1 73 ? 1.778 2.723 8.888 1.00 97.69 73 ALA A N 1
ATOM 550 C CA . ALA A 1 73 ? 1.818 1.269 9.048 1.00 97.69 73 ALA A CA 1
ATOM 551 C C . ALA A 1 73 ? 1.308 0.815 10.427 1.00 97.69 73 ALA A C 1
ATOM 553 O O . ALA A 1 73 ? 0.613 -0.195 10.531 1.00 97.69 73 ALA A O 1
ATOM 554 N N . ALA A 1 74 ? 1.634 1.566 11.486 1.00 97.81 74 ALA A N 1
ATOM 555 C CA . ALA A 1 74 ? 1.149 1.285 12.835 1.00 97.81 74 ALA A CA 1
ATOM 556 C C . ALA A 1 74 ? -0.362 1.535 12.951 1.00 97.81 74 ALA A C 1
ATOM 558 O O . ALA A 1 74 ? -1.059 0.718 13.554 1.00 97.81 74 ALA A O 1
ATOM 559 N N . ALA A 1 75 ? -0.873 2.594 12.313 1.00 97.62 75 ALA A N 1
ATOM 560 C CA . ALA A 1 75 ? -2.311 2.842 12.207 1.00 97.62 75 ALA A CA 1
ATOM 561 C C . ALA A 1 75 ? -3.025 1.685 11.485 1.00 97.62 75 ALA A C 1
ATOM 563 O O . ALA A 1 75 ? -4.004 1.146 11.999 1.00 97.62 75 ALA A O 1
ATOM 564 N N . GLN A 1 76 ? -2.478 1.218 10.356 1.00 97.94 76 GLN A N 1
ATOM 565 C CA . GLN A 1 76 ? -3.017 0.066 9.628 1.00 97.94 76 GLN A CA 1
ATOM 566 C C . GLN A 1 76 ? -3.017 -1.211 10.473 1.00 97.94 76 GLN A C 1
ATOM 568 O O . GLN A 1 76 ? -4.006 -1.945 10.495 1.00 97.94 76 GLN A O 1
ATOM 573 N N . ALA A 1 77 ? -1.921 -1.498 11.180 1.00 97.25 77 ALA A N 1
ATOM 574 C CA . ALA A 1 77 ? -1.832 -2.676 12.038 1.00 97.25 77 ALA A CA 1
ATOM 575 C C . ALA A 1 77 ? -2.892 -2.637 13.150 1.00 97.25 77 ALA A C 1
ATOM 577 O O . ALA A 1 77 ? -3.561 -3.643 13.409 1.00 97.25 77 ALA A O 1
ATOM 578 N N . TYR A 1 78 ? -3.089 -1.469 13.771 1.00 96.81 78 TYR A N 1
ATOM 579 C CA . TYR A 1 78 ? -4.135 -1.264 14.767 1.00 96.81 78 TYR A CA 1
ATOM 580 C C . TYR A 1 78 ? -5.534 -1.453 14.168 1.00 96.81 78 TYR A C 1
ATOM 582 O O . TYR A 1 78 ? -6.326 -2.226 14.707 1.00 96.81 78 TYR A O 1
ATOM 590 N N . PHE A 1 79 ? -5.825 -0.820 13.033 1.00 96.94 79 PHE A N 1
ATOM 591 C CA . PHE A 1 79 ? -7.097 -0.944 12.323 1.00 96.94 79 PHE A CA 1
ATOM 592 C C . PHE A 1 79 ? -7.460 -2.409 12.032 1.00 96.94 79 PHE A C 1
ATOM 594 O O . PHE A 1 79 ? -8.531 -2.884 12.415 1.00 96.94 79 PHE A O 1
ATOM 601 N N . LEU A 1 80 ? -6.532 -3.173 11.447 1.00 96.75 80 LEU A N 1
ATOM 602 C CA . LEU A 1 80 ? -6.742 -4.590 11.133 1.00 96.75 80 LEU A CA 1
ATOM 603 C C . LEU A 1 80 ? -6.922 -5.457 12.391 1.00 96.75 80 LEU A C 1
ATOM 605 O O . LEU A 1 80 ? -7.667 -6.443 12.368 1.00 96.75 80 LEU A O 1
ATOM 609 N N . SER A 1 81 ? -6.259 -5.097 13.493 1.00 95.50 81 SER A N 1
ATOM 610 C CA . SER A 1 81 ? -6.376 -5.797 14.780 1.00 95.50 81 SER A CA 1
ATOM 611 C C . SER A 1 81 ? -7.724 -5.550 15.466 1.00 95.50 81 SER A C 1
ATOM 613 O O . SER A 1 81 ? -8.202 -6.421 16.187 1.00 95.50 81 SER A O 1
ATOM 615 N N . ASN A 1 82 ? -8.371 -4.414 15.192 1.00 93.69 82 ASN A N 1
ATOM 616 C CA . ASN A 1 82 ? -9.663 -4.022 15.772 1.00 93.69 82 ASN A CA 1
ATOM 617 C C . ASN A 1 82 ? -10.871 -4.368 14.877 1.00 93.69 82 ASN A C 1
ATOM 619 O O . ASN A 1 82 ? -11.962 -3.825 15.046 1.00 93.69 82 ASN A O 1
ATOM 623 N N . GLY A 1 83 ? -10.698 -5.303 13.938 1.00 92.06 83 GLY A N 1
ATOM 624 C CA . GLY A 1 83 ? -11.778 -5.808 13.082 1.00 92.06 83 GLY A CA 1
ATOM 625 C C . GLY A 1 83 ? -11.826 -5.204 11.679 1.00 92.06 83 GLY A C 1
ATOM 626 O O . GLY A 1 83 ? -12.717 -5.561 10.900 1.00 92.06 83 GLY A O 1
ATOM 627 N N . GLY A 1 84 ? -10.862 -4.351 11.327 1.00 93.94 84 GLY A N 1
ATOM 628 C CA . GLY A 1 84 ? -10.658 -3.912 9.956 1.00 93.94 84 GLY A CA 1
ATOM 629 C C . GLY A 1 84 ? -10.349 -5.093 9.019 1.00 93.94 84 GLY A C 1
ATOM 630 O O . GLY A 1 84 ? -9.785 -6.111 9.446 1.00 93.94 84 GLY A O 1
ATOM 631 N N . PRO A 1 85 ? -10.706 -4.994 7.731 1.00 94.62 85 PRO A N 1
ATOM 632 C CA . PRO A 1 85 ? -11.337 -3.837 7.093 1.00 94.62 85 PRO A CA 1
ATOM 633 C C . PRO A 1 85 ? -12.872 -3.791 7.201 1.00 94.62 85 PRO A C 1
ATOM 635 O O . PRO A 1 85 ? -13.487 -2.764 6.918 1.00 94.62 85 PRO A O 1
ATOM 638 N N . THR A 1 86 ? -13.503 -4.871 7.666 1.00 93.44 86 THR A N 1
ATOM 639 C CA . THR A 1 86 ? -14.966 -4.966 7.788 1.00 93.44 86 THR A CA 1
ATOM 640 C C . THR A 1 86 ? -15.535 -3.973 8.799 1.00 93.44 86 THR A C 1
ATOM 642 O O . THR A 1 86 ? -16.583 -3.383 8.556 1.00 93.44 86 THR A O 1
ATOM 645 N N . ARG A 1 87 ? -14.855 -3.776 9.933 1.00 91.50 87 ARG A N 1
ATOM 646 C CA . ARG A 1 87 ? -15.260 -2.835 10.984 1.00 91.50 87 ARG A CA 1
ATOM 647 C C . ARG A 1 87 ? -14.221 -1.736 11.126 1.00 91.50 87 ARG A C 1
ATOM 649 O O . ARG A 1 87 ? -13.030 -2.018 11.108 1.00 91.50 87 ARG A O 1
ATOM 656 N N . ASP A 1 88 ? -14.693 -0.515 11.332 1.00 92.69 88 ASP A N 1
ATOM 657 C CA . ASP A 1 88 ? -13.845 0.642 11.603 1.00 92.69 88 ASP A CA 1
ATOM 658 C C . ASP A 1 88 ? -14.353 1.407 12.837 1.00 92.69 88 ASP A C 1
ATOM 660 O O . ASP A 1 88 ? -14.942 2.479 12.716 1.00 92.69 88 ASP A O 1
ATOM 664 N N . PRO A 1 89 ? -14.206 0.834 14.046 1.00 89.88 89 PRO A N 1
ATOM 665 C CA . PRO A 1 89 ? -14.736 1.439 15.269 1.00 89.88 89 PRO A CA 1
ATOM 666 C C . PRO A 1 89 ? -14.040 2.754 15.645 1.00 89.88 89 PRO A C 1
ATOM 668 O O . PRO A 1 89 ? -14.611 3.550 16.384 1.00 89.88 89 PRO A O 1
ATOM 671 N N . ALA A 1 90 ? -12.814 2.971 15.167 1.00 91.12 90 ALA A N 1
ATOM 672 C CA . ALA A 1 90 ? -12.046 4.193 15.391 1.00 91.12 90 ALA A CA 1
ATOM 673 C C . ALA A 1 90 ? -12.195 5.210 14.242 1.00 91.12 90 ALA A C 1
ATOM 675 O O . ALA A 1 90 ? -11.711 6.328 14.354 1.00 91.12 90 ALA A O 1
ATOM 676 N N . GLY A 1 91 ? -12.876 4.858 13.146 1.00 92.62 91 GLY A N 1
ATOM 677 C CA . GLY A 1 91 ? -13.047 5.762 12.008 1.00 92.62 91 GLY A CA 1
ATOM 678 C C . GLY A 1 91 ? -11.726 6.124 11.317 1.00 92.62 91 GLY A C 1
ATOM 679 O O . GLY A 1 91 ? -11.569 7.274 10.896 1.00 92.62 91 GLY A O 1
ATOM 680 N N . LEU A 1 92 ? -10.770 5.187 11.254 1.00 94.56 92 LEU A N 1
ATOM 681 C CA . LEU A 1 92 ? -9.440 5.387 10.669 1.00 94.56 92 LEU A CA 1
ATOM 682 C C . LEU A 1 92 ? -9.423 5.230 9.137 1.00 94.56 92 LEU A C 1
ATOM 684 O O . LEU A 1 92 ? -8.518 5.748 8.491 1.00 94.56 92 LEU A O 1
ATOM 688 N N . ASP A 1 93 ? -10.400 4.537 8.552 1.00 95.12 93 ASP A N 1
ATOM 689 C CA . ASP A 1 93 ? -10.552 4.265 7.113 1.00 95.12 93 ASP A CA 1
ATOM 690 C C . ASP A 1 93 ? -11.896 4.836 6.631 1.00 95.12 93 ASP A C 1
ATOM 692 O O . ASP A 1 93 ? -12.865 4.112 6.373 1.00 95.12 93 ASP A O 1
ATOM 696 N N . ARG A 1 94 ? -11.978 6.172 6.588 1.00 92.19 94 ARG A N 1
ATOM 697 C CA . ARG A 1 94 ? -13.223 6.916 6.306 1.00 92.19 94 ARG A CA 1
ATOM 698 C C . ARG A 1 94 ? -13.660 6.830 4.846 1.00 92.19 94 ARG A C 1
ATOM 700 O O . ARG A 1 94 ? -14.852 6.930 4.567 1.00 92.19 94 ARG A O 1
ATOM 707 N N . ASP A 1 95 ? -12.717 6.675 3.927 1.00 93.38 95 ASP A N 1
ATOM 708 C CA . ASP A 1 95 ? -12.965 6.456 2.500 1.00 93.38 95 ASP A CA 1
ATOM 709 C C . ASP A 1 95 ? -13.312 4.992 2.179 1.00 93.38 95 ASP A C 1
ATOM 711 O O . ASP A 1 95 ? -13.926 4.709 1.142 1.00 93.38 95 ASP A O 1
ATOM 715 N N . GLY A 1 96 ? -13.029 4.077 3.109 1.00 95.38 96 GLY A N 1
ATOM 716 C CA . GLY A 1 96 ? -13.487 2.697 3.055 1.00 95.38 96 GLY A CA 1
ATOM 717 C C . GLY A 1 96 ? -12.697 1.866 2.059 1.00 95.38 96 GLY A C 1
ATOM 718 O O . GLY A 1 96 ? -13.251 0.949 1.451 1.00 95.38 96 GLY A O 1
ATOM 719 N N . ASP A 1 97 ? -11.423 2.181 1.850 1.00 96.25 97 ASP A N 1
ATOM 720 C CA . ASP A 1 97 ? -10.557 1.453 0.927 1.00 96.25 97 ASP A CA 1
ATOM 721 C C . ASP A 1 97 ? -9.813 0.276 1.580 1.00 96.25 97 ASP A C 1
ATOM 723 O O . ASP A 1 97 ? -9.165 -0.533 0.905 1.00 96.25 97 ASP A O 1
ATOM 727 N N . GLY A 1 98 ? -10.009 0.104 2.891 1.00 96.25 98 GLY A N 1
ATOM 728 C CA . GLY A 1 98 ? -9.370 -0.918 3.710 1.00 96.25 98 GLY A CA 1
ATOM 729 C C . GLY A 1 98 ? -7.947 -0.549 4.132 1.00 96.25 98 GLY A C 1
ATOM 730 O O . GLY A 1 98 ? -7.231 -1.415 4.655 1.00 96.25 98 GLY A O 1
ATOM 731 N N . LEU A 1 99 ? -7.520 0.693 3.898 1.00 97.44 99 LEU A N 1
ATOM 732 C CA . LEU A 1 99 ? -6.197 1.226 4.196 1.00 97.44 99 LEU A CA 1
ATOM 733 C C . LEU A 1 99 ? -6.360 2.445 5.111 1.00 97.44 99 LEU A C 1
ATOM 735 O O . LEU A 1 99 ? -6.541 3.572 4.674 1.00 97.44 99 LEU A O 1
ATOM 739 N N . ALA A 1 100 ? -6.244 2.211 6.411 1.00 96.88 100 ALA A N 1
ATOM 740 C CA . ALA A 1 100 ? -6.376 3.232 7.432 1.00 96.88 100 ALA A CA 1
ATOM 741 C C . ALA A 1 100 ? -5.382 4.385 7.247 1.00 96.88 100 ALA A C 1
ATOM 743 O O . ALA A 1 100 ? -4.182 4.179 7.013 1.00 96.88 100 ALA A O 1
ATOM 744 N N . CYS A 1 101 ? -5.879 5.599 7.477 1.00 95.88 101 CYS A N 1
ATOM 745 C CA . CYS A 1 101 ? -5.093 6.822 7.489 1.00 95.88 101 CYS A CA 1
ATOM 746 C C . CYS A 1 101 ? -4.289 6.992 6.185 1.00 95.88 101 CYS A C 1
ATOM 748 O O . CYS A 1 101 ? -4.776 6.752 5.085 1.00 95.88 101 CYS A O 1
ATOM 750 N N . GLU A 1 102 ? -3.024 7.400 6.271 1.00 95.44 102 GLU A N 1
ATOM 751 C CA . GLU A 1 102 ? -2.163 7.611 5.109 1.00 95.44 102 GLU A CA 1
ATOM 752 C C . GLU A 1 102 ? -1.493 6.321 4.597 1.00 95.44 102 GLU A C 1
ATOM 754 O O . GLU A 1 102 ? -0.588 6.381 3.754 1.00 95.44 102 GLU A O 1
ATOM 759 N N . TRP A 1 103 ? -1.906 5.137 5.072 1.00 97.50 103 TRP A N 1
ATOM 760 C CA . TRP A 1 103 ? -1.278 3.875 4.673 1.00 97.50 103 TRP A CA 1
ATOM 761 C C . TRP A 1 103 ? -1.407 3.635 3.171 1.00 97.50 103 TRP A C 1
ATOM 763 O O . TRP A 1 103 ? -0.420 3.295 2.507 1.00 97.50 103 TRP A O 1
ATOM 773 N N . GLY A 1 104 ? -2.593 3.897 2.613 1.00 96.69 104 GLY A N 1
ATOM 774 C CA . GLY A 1 104 ? -2.845 3.759 1.183 1.00 96.69 104 GLY A CA 1
ATOM 775 C C . GLY A 1 104 ? -1.960 4.661 0.325 1.00 96.69 104 GLY A C 1
ATOM 776 O O . GLY A 1 104 ? -1.355 4.199 -0.650 1.00 96.69 104 GLY A O 1
ATOM 777 N N . VAL A 1 105 ? -1.767 5.914 0.751 1.00 96.75 105 VAL A N 1
ATOM 778 C CA . VAL A 1 105 ? -0.844 6.864 0.110 1.00 96.75 105 VAL A CA 1
ATOM 779 C C . VAL A 1 105 ? 0.578 6.301 0.095 1.00 96.75 105 VAL A C 1
ATOM 781 O O . VAL A 1 105 ? 1.251 6.315 -0.944 1.00 96.75 105 VAL A O 1
ATOM 784 N N . GLN A 1 106 ? 1.043 5.784 1.236 1.00 96.38 106 GLN A N 1
ATOM 785 C CA . GLN A 1 106 ? 2.400 5.269 1.395 1.00 96.38 106 GLN A CA 1
ATOM 786 C C . GLN A 1 106 ? 2.667 4.076 0.468 1.00 96.38 106 GLN A C 1
ATOM 788 O O . GLN A 1 106 ? 3.649 4.089 -0.286 1.00 96.38 106 GLN A O 1
ATOM 793 N N . ILE A 1 107 ? 1.800 3.061 0.483 1.00 96.94 107 ILE A N 1
ATOM 794 C CA . ILE A 1 107 ? 2.003 1.857 -0.332 1.00 96.94 107 ILE A CA 1
ATOM 795 C C . ILE A 1 107 ? 1.813 2.131 -1.826 1.00 96.94 107 ILE A C 1
ATOM 797 O O . ILE A 1 107 ? 2.535 1.562 -2.646 1.00 96.94 107 ILE A O 1
ATOM 801 N N . ASN A 1 108 ? 0.911 3.042 -2.204 1.00 97.44 108 ASN A N 1
ATOM 802 C CA . ASN A 1 108 ? 0.733 3.434 -3.599 1.00 97.44 108 ASN A CA 1
ATOM 803 C C . ASN A 1 108 ? 1.978 4.162 -4.129 1.00 97.44 108 ASN A C 1
ATOM 805 O O . ASN A 1 108 ? 2.499 3.817 -5.191 1.00 97.44 108 ASN A O 1
ATOM 809 N N . LYS A 1 109 ? 2.537 5.103 -3.356 1.00 97.12 109 LYS A N 1
ATOM 810 C CA . LYS A 1 109 ? 3.784 5.799 -3.713 1.00 97.12 109 LYS A CA 1
ATOM 811 C C . LYS A 1 109 ? 4.953 4.825 -3.885 1.00 97.12 109 LYS A C 1
ATOM 813 O O . LYS A 1 109 ? 5.717 4.946 -4.8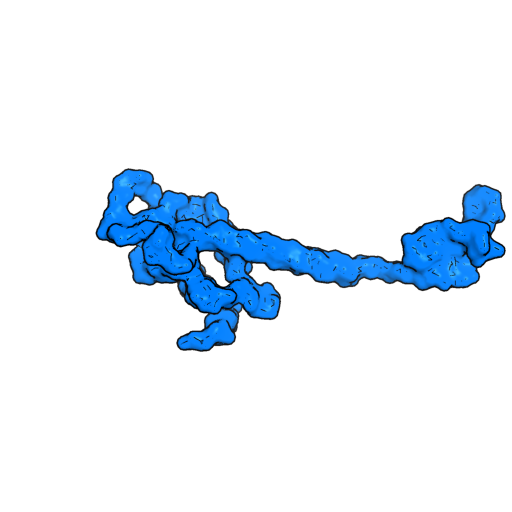46 1.00 97.12 109 LYS A O 1
ATOM 818 N N . LEU A 1 110 ? 5.086 3.847 -2.985 1.00 96.12 110 LEU A N 1
ATOM 819 C CA . LEU A 1 110 ? 6.091 2.787 -3.103 1.00 96.12 110 LEU A CA 1
ATOM 820 C C . LEU A 1 110 ? 5.863 1.943 -4.362 1.00 96.12 110 LEU A C 1
ATOM 822 O O . LEU A 1 110 ? 6.797 1.753 -5.141 1.00 96.12 110 LEU A O 1
ATOM 826 N N . ALA A 1 111 ? 4.632 1.498 -4.613 1.00 95.75 111 ALA A N 1
ATOM 827 C CA . ALA A 1 111 ? 4.307 0.675 -5.771 1.00 95.75 111 ALA A CA 1
ATOM 828 C C . ALA A 1 111 ? 4.580 1.387 -7.103 1.00 95.75 111 ALA A C 1
ATOM 830 O O . ALA A 1 111 ? 5.154 0.785 -8.012 1.00 95.75 111 ALA A O 1
ATOM 831 N N . LEU A 1 112 ? 4.233 2.671 -7.216 1.00 95.88 112 LEU A N 1
ATOM 832 C CA . LEU A 1 112 ? 4.540 3.487 -8.393 1.00 95.88 112 LEU A CA 1
ATOM 833 C C . LEU A 1 112 ? 6.053 3.598 -8.619 1.00 95.88 112 LEU A C 1
ATOM 835 O O . LEU A 1 112 ? 6.526 3.373 -9.734 1.00 95.88 112 LEU A O 1
ATOM 839 N N . LYS A 1 113 ? 6.824 3.858 -7.554 1.00 95.81 113 LYS A N 1
ATOM 840 C CA . LYS A 1 113 ? 8.291 3.909 -7.619 1.00 95.81 113 LYS A CA 1
ATOM 841 C C . LYS A 1 113 ? 8.882 2.584 -8.110 1.00 95.81 113 LYS A C 1
ATOM 843 O O . LYS A 1 113 ? 9.728 2.588 -9.001 1.00 95.81 113 LYS A O 1
ATOM 848 N N . GLN A 1 114 ? 8.430 1.453 -7.569 1.00 95.31 114 GLN A N 1
ATOM 849 C CA . GLN A 1 114 ? 8.970 0.138 -7.933 1.00 95.31 114 GLN A CA 1
ATOM 850 C C . GLN A 1 114 ? 8.583 -0.288 -9.355 1.00 95.31 114 GLN A C 1
ATOM 852 O O . GLN A 1 114 ? 9.418 -0.809 -10.093 1.00 95.31 114 GLN A O 1
ATOM 857 N N . ARG A 1 115 ? 7.356 0.012 -9.798 1.00 93.38 115 ARG A N 1
ATOM 858 C CA . ARG A 1 115 ? 6.932 -0.206 -11.193 1.00 93.38 115 ARG A CA 1
ATOM 859 C C . ARG A 1 115 ? 7.770 0.609 -12.181 1.00 93.38 115 ARG A C 1
ATOM 861 O O . ARG A 1 115 ? 8.130 0.097 -13.243 1.00 93.38 115 ARG A O 1
ATOM 868 N N . ALA A 1 116 ? 8.118 1.848 -11.830 1.00 93.81 116 ALA A N 1
ATOM 869 C CA . ALA A 1 116 ? 9.000 2.680 -12.643 1.00 93.81 116 ALA A CA 1
ATOM 870 C C . ALA A 1 116 ? 10.415 2.082 -12.743 1.00 93.81 116 ALA A C 1
ATOM 872 O O . ALA A 1 116 ? 10.945 1.963 -13.847 1.00 93.81 116 ALA A O 1
ATOM 873 N N . ILE A 1 117 ? 10.988 1.625 -11.620 1.00 91.12 117 ILE A N 1
ATOM 874 C CA . ILE A 1 117 ? 12.295 0.943 -11.596 1.00 91.12 117 ILE A CA 1
ATOM 875 C C . ILE A 1 117 ? 12.267 -0.301 -12.491 1.00 91.12 117 ILE A C 1
ATOM 877 O O . ILE A 1 117 ? 13.109 -0.435 -13.375 1.00 91.12 117 ILE A O 1
ATOM 881 N N . ALA A 1 118 ? 11.260 -1.166 -12.338 1.00 88.44 118 ALA A N 1
ATOM 882 C CA . ALA A 1 118 ? 11.126 -2.375 -13.149 1.00 88.44 118 ALA A CA 1
ATOM 883 C C . ALA A 1 118 ? 11.024 -2.063 -14.653 1.00 88.44 118 ALA A C 1
ATOM 885 O O . ALA A 1 118 ? 11.638 -2.743 -15.476 1.00 88.44 118 ALA A O 1
ATOM 886 N N . THR A 1 119 ? 10.290 -1.009 -15.022 1.00 88.69 119 THR A N 1
ATOM 887 C CA . THR A 1 119 ? 10.160 -0.559 -16.418 1.00 88.69 119 THR A CA 1
ATOM 888 C C . THR A 1 119 ? 11.494 -0.050 -16.972 1.00 88.69 119 THR A C 1
ATOM 890 O O . THR A 1 119 ? 11.853 -0.381 -18.101 1.00 88.69 119 THR A O 1
ATOM 893 N N . ALA A 1 120 ? 12.269 0.689 -16.174 1.00 87.62 120 ALA A N 1
ATOM 894 C CA . ALA A 1 120 ? 13.588 1.182 -16.563 1.00 87.62 120 ALA A CA 1
ATOM 895 C C . ALA A 1 120 ? 14.615 0.046 -16.735 1.00 87.62 120 ALA A C 1
ATOM 897 O O . ALA A 1 120 ? 15.346 0.021 -17.727 1.00 87.62 120 ALA A O 1
ATOM 898 N N . THR A 1 121 ? 14.641 -0.933 -15.823 1.00 84.88 121 THR A N 1
ATOM 899 C CA . THR A 1 121 ? 15.507 -2.122 -15.939 1.00 84.88 121 THR A CA 1
ATOM 900 C C . THR A 1 121 ? 15.199 -2.902 -17.214 1.00 84.88 121 THR A C 1
ATOM 902 O O . THR A 1 121 ? 16.106 -3.271 -17.961 1.00 84.88 121 THR A O 1
ATOM 905 N N . ARG A 1 122 ? 13.907 -3.083 -17.503 1.00 82.00 122 ARG A N 1
ATOM 906 C CA . ARG A 1 122 ? 13.416 -3.696 -18.737 1.00 82.00 122 ARG A CA 1
ATOM 907 C C . ARG A 1 122 ? 13.895 -2.912 -19.966 1.00 82.00 122 ARG A C 1
ATOM 909 O O . ARG A 1 122 ? 14.586 -3.486 -20.802 1.00 82.00 122 ARG A O 1
ATOM 916 N N . ALA A 1 123 ? 13.650 -1.604 -20.035 1.00 77.19 123 ALA A N 1
ATOM 917 C CA . ALA A 1 123 ? 14.095 -0.748 -21.142 1.00 77.19 123 ALA A CA 1
ATOM 918 C C . ALA A 1 123 ? 15.609 -0.829 -21.417 1.00 77.19 123 ALA A C 1
ATOM 920 O O . ALA A 1 123 ? 16.025 -0.877 -22.574 1.00 77.19 123 ALA A O 1
ATOM 921 N N . SER A 1 124 ? 16.428 -0.909 -20.366 1.00 75.25 124 SER A N 1
ATOM 922 C CA . SER A 1 124 ? 17.880 -1.075 -20.495 1.00 75.25 124 SER A CA 1
ATOM 923 C C . SER A 1 124 ? 18.262 -2.424 -21.122 1.00 75.25 124 SER A C 1
ATOM 925 O O . SER A 1 124 ? 19.164 -2.486 -21.956 1.00 75.25 124 SER A O 1
ATOM 927 N N . SER A 1 125 ? 17.535 -3.499 -20.792 1.00 72.94 125 SER A N 1
ATOM 928 C CA . SER A 1 125 ? 17.761 -4.834 -21.369 1.00 72.94 125 SER A CA 1
ATOM 929 C C . SER A 1 125 ? 17.369 -4.951 -22.849 1.00 72.94 125 SER A C 1
ATOM 931 O O . SER A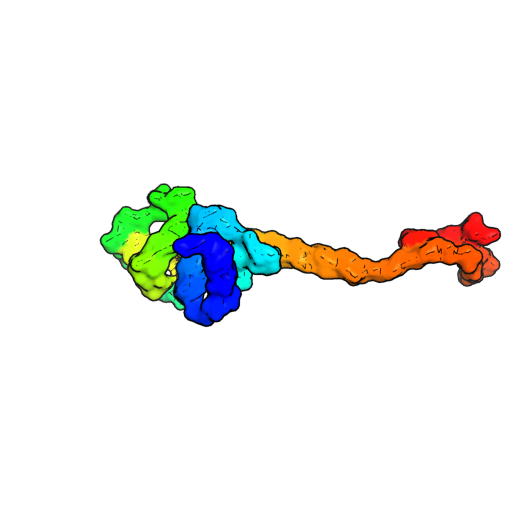 1 125 ? 17.939 -5.769 -23.564 1.00 72.94 125 SER A O 1
ATOM 933 N N . TYR A 1 126 ? 16.452 -4.106 -23.339 1.00 67.44 126 TYR A N 1
ATOM 934 C CA . TYR A 1 126 ? 16.030 -4.078 -24.750 1.00 67.44 126 TYR A CA 1
ATOM 935 C C . TYR A 1 126 ? 16.882 -3.159 -25.619 1.00 67.44 126 TYR A C 1
ATOM 937 O O . TYR A 1 126 ? 16.508 -2.869 -26.758 1.00 67.44 126 TYR A O 1
ATOM 945 N N . ARG A 1 127 ? 17.998 -2.641 -25.093 1.00 63.22 127 ARG A N 1
ATOM 946 C CA . ARG A 1 127 ? 18.849 -1.740 -25.859 1.00 63.22 127 ARG A CA 1
ATOM 947 C C . ARG A 1 127 ? 19.378 -2.492 -27.074 1.00 63.22 127 ARG A C 1
ATOM 949 O O . ARG A 1 127 ? 20.213 -3.384 -26.935 1.00 63.22 127 ARG A O 1
ATOM 956 N N . ALA A 1 128 ? 18.871 -2.117 -28.250 1.00 63.34 128 ALA A N 1
ATOM 957 C CA . ALA A 1 128 ? 19.320 -2.660 -29.521 1.00 63.34 128 ALA A CA 1
ATOM 958 C C . ALA A 1 128 ? 20.858 -2.644 -29.556 1.00 63.34 128 ALA A C 1
ATOM 960 O O . ALA A 1 128 ? 21.452 -1.661 -29.082 1.00 63.34 128 ALA A O 1
ATOM 961 N N . PRO A 1 129 ? 21.508 -3.700 -30.081 1.00 61.84 129 PRO A N 1
ATOM 962 C CA . PRO A 1 129 ? 22.952 -3.716 -30.225 1.00 61.84 129 PRO A CA 1
ATOM 963 C C . PRO A 1 129 ? 23.385 -2.420 -30.905 1.00 61.84 129 PRO A C 1
ATOM 965 O O . PRO A 1 129 ? 22.925 -2.106 -32.005 1.00 61.84 129 PRO A O 1
ATOM 968 N N . ARG A 1 130 ? 24.229 -1.629 -30.232 1.00 60.06 130 ARG A N 1
ATOM 969 C CA . ARG A 1 130 ? 24.858 -0.484 -30.890 1.00 60.06 130 ARG A CA 1
ATOM 970 C C . ARG A 1 130 ? 25.603 -1.049 -32.097 1.00 60.06 130 ARG A C 1
ATOM 972 O O . ARG A 1 130 ? 26.362 -1.999 -31.890 1.00 60.06 130 ARG A O 1
ATOM 979 N N . PRO A 1 131 ? 25.399 -0.529 -33.321 1.00 57.94 131 PRO A N 1
ATOM 980 C CA . PRO A 1 131 ? 26.220 -0.953 -34.441 1.00 57.94 131 PRO A CA 1
ATOM 981 C C . PRO A 1 131 ? 27.677 -0.745 -34.022 1.00 57.94 131 PRO A C 1
ATOM 983 O O . PRO A 1 131 ? 28.083 0.373 -33.714 1.00 57.94 131 PRO A O 1
ATOM 986 N N . SER A 1 132 ? 28.442 -1.834 -33.900 1.00 61.81 132 SER A N 1
ATOM 987 C CA . SER A 1 132 ? 29.892 -1.719 -33.750 1.00 61.81 132 SER A CA 1
ATOM 988 C C . SER A 1 132 ? 30.380 -0.910 -34.945 1.00 61.81 132 SER A C 1
ATOM 990 O O . SER A 1 132 ? 29.861 -1.119 -36.042 1.00 61.81 132 SER A O 1
ATOM 992 N N . SER A 1 133 ? 31.304 0.031 -34.729 1.00 60.94 133 SER A N 1
ATOM 993 C CA . SER A 1 133 ? 31.928 0.831 -35.788 1.00 60.94 133 SER A CA 1
ATOM 994 C C . SER A 1 133 ? 32.388 -0.099 -36.909 1.00 60.94 133 SER A C 1
ATOM 996 O O . SER A 1 133 ? 33.463 -0.691 -36.828 1.00 60.94 133 SER A O 1
ATOM 998 N N . SER A 1 134 ? 31.557 -0.291 -37.933 1.00 61.88 134 SER A N 1
ATOM 999 C CA . SER A 1 134 ? 31.901 -1.181 -39.024 1.00 61.88 134 SER A CA 1
ATOM 1000 C C . SER A 1 134 ? 32.828 -0.394 -39.927 1.00 61.88 134 SER A C 1
ATOM 1002 O O . SER A 1 134 ? 32.403 0.622 -40.478 1.00 61.88 134 SER A O 1
ATOM 1004 N N . SER A 1 135 ? 34.034 -0.897 -40.173 1.00 68.31 135 SER A N 1
ATOM 1005 C CA . SER A 1 135 ? 34.945 -0.418 -41.229 1.00 68.31 135 SER A CA 1
ATOM 1006 C C . SER A 1 135 ? 34.369 -0.600 -42.648 1.00 68.31 135 SER A C 1
ATOM 1008 O O . SER A 1 135 ? 35.090 -0.547 -43.637 1.00 68.31 135 SER 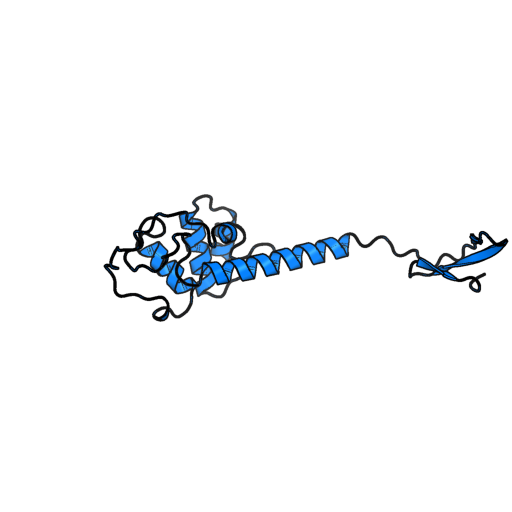A O 1
ATOM 1010 N N . ARG A 1 136 ? 33.068 -0.901 -42.756 1.00 81.50 136 ARG A N 1
ATOM 1011 C CA . ARG A 1 136 ? 32.336 -1.156 -43.985 1.00 81.50 136 ARG A CA 1
ATOM 1012 C C . ARG A 1 136 ? 31.788 0.165 -44.516 1.00 81.50 136 ARG A C 1
ATOM 1014 O O . ARG A 1 136 ? 31.015 0.838 -43.835 1.00 81.50 136 ARG A O 1
ATOM 1021 N N . CYS A 1 137 ? 32.176 0.488 -45.741 1.00 86.06 137 CYS A N 1
ATOM 1022 C CA . CYS A 1 137 ? 31.677 1.638 -46.480 1.00 86.06 137 CYS A CA 1
ATOM 1023 C C . CYS A 1 137 ? 30.332 1.325 -47.142 1.00 86.06 137 CYS A C 1
ATOM 1025 O O . CYS A 1 137 ? 30.141 0.255 -47.723 1.00 86.06 137 CYS A O 1
ATOM 1027 N N . TYR A 1 138 ? 29.408 2.276 -47.067 1.00 87.25 138 TYR A N 1
ATOM 1028 C CA . TYR A 1 138 ? 28.103 2.255 -47.724 1.00 87.25 138 TYR A CA 1
ATOM 1029 C C . TYR A 1 138 ? 28.042 3.386 -48.751 1.00 87.25 138 TYR A C 1
ATOM 1031 O O . TYR A 1 138 ? 28.616 4.446 -48.517 1.00 87.25 138 TYR A O 1
ATOM 1039 N N . VAL A 1 139 ? 27.336 3.192 -49.868 1.00 90.69 139 VAL A N 1
ATOM 1040 C CA . VAL A 1 139 ? 27.139 4.237 -50.887 1.00 90.69 139 VAL A CA 1
ATOM 1041 C C . VAL A 1 139 ? 25.865 5.019 -50.576 1.00 90.69 139 VAL A C 1
ATOM 1043 O O . VAL A 1 139 ? 24.796 4.449 -50.364 1.00 90.69 139 VAL A O 1
ATOM 1046 N N . GLY A 1 140 ? 25.985 6.340 -50.509 1.00 87.56 140 GLY A N 1
ATOM 1047 C CA . GLY A 1 140 ? 24.886 7.259 -50.267 1.00 87.56 140 GLY A CA 1
ATOM 1048 C C . GLY A 1 140 ? 24.097 7.603 -51.537 1.00 87.56 140 GLY A C 1
ATOM 1049 O O . GLY A 1 140 ? 24.578 7.421 -52.653 1.00 87.56 140 GLY A O 1
ATOM 1050 N N . PRO A 1 141 ? 22.901 8.194 -51.388 1.00 84.88 141 PRO A N 1
ATOM 1051 C CA . PRO A 1 141 ? 22.011 8.528 -52.507 1.00 84.88 141 PRO A CA 1
ATOM 1052 C C . PRO A 1 141 ? 22.576 9.578 -53.479 1.00 84.88 141 PRO A C 1
ATOM 1054 O O . PRO A 1 141 ? 22.051 9.743 -54.572 1.00 84.88 141 PRO A O 1
ATOM 1057 N N . ARG A 1 142 ? 23.636 10.299 -53.088 1.00 87.31 142 ARG A N 1
ATOM 1058 C CA . ARG A 1 142 ? 24.342 11.284 -53.929 1.00 87.31 142 ARG A CA 1
ATOM 1059 C C . ARG A 1 142 ? 25.675 10.754 -54.480 1.00 87.31 142 ARG A C 1
ATOM 1061 O O . ARG A 1 142 ? 26.494 11.545 -54.926 1.00 87.31 142 ARG A O 1
ATOM 1068 N N . GLY A 1 143 ? 25.923 9.446 -54.384 1.00 85.06 143 GLY A N 1
ATOM 1069 C CA . GLY A 1 143 ? 27.123 8.791 -54.919 1.00 85.06 143 GLY A CA 1
ATOM 1070 C C . GLY A 1 143 ? 28.370 8.805 -54.022 1.00 85.06 143 GLY A C 1
ATOM 1071 O O . GLY A 1 143 ? 29.332 8.122 -54.348 1.00 85.06 143 GLY A O 1
ATOM 1072 N N . GLY A 1 144 ? 28.377 9.520 -52.888 1.00 88.12 144 GLY A N 1
ATOM 1073 C CA . GLY A 1 144 ? 29.485 9.493 -51.913 1.00 88.12 144 GLY A CA 1
ATOM 1074 C C . GLY A 1 144 ? 29.396 8.329 -50.917 1.00 88.12 144 GLY A C 1
ATOM 1075 O O . GLY A 1 144 ? 28.303 7.821 -50.664 1.00 88.12 144 GLY A O 1
ATOM 1076 N N . THR A 1 145 ? 30.517 7.914 -50.325 1.00 90.56 145 THR A N 1
ATOM 1077 C CA . THR A 1 145 ? 30.569 6.814 -49.343 1.00 90.56 145 THR A CA 1
ATOM 1078 C C . THR A 1 145 ? 30.465 7.294 -47.895 1.00 90.56 145 THR A C 1
ATOM 1080 O O . THR A 1 145 ? 30.803 8.431 -47.585 1.00 90.56 145 THR A O 1
ATOM 1083 N N . TYR A 1 146 ? 29.988 6.437 -46.990 1.00 88.44 146 TYR A N 1
ATOM 1084 C CA . TYR A 1 146 ? 29.970 6.709 -45.549 1.00 88.44 146 TYR A CA 1
ATOM 1085 C C . TYR A 1 146 ? 30.118 5.436 -44.707 1.00 88.44 146 TYR A C 1
ATOM 1087 O O . TYR A 1 146 ? 29.763 4.347 -45.157 1.00 88.44 146 TYR A O 1
ATOM 1095 N N . THR A 1 147 ? 30.570 5.577 -43.458 1.00 88.31 147 THR A N 1
ATOM 1096 C CA . THR A 1 147 ? 30.462 4.545 -42.408 1.00 88.31 147 THR A CA 1
ATOM 1097 C C . THR A 1 147 ? 29.339 4.872 -41.422 1.00 88.31 147 THR A C 1
ATOM 1099 O O . THR A 1 147 ? 28.864 6.008 -41.347 1.00 88.31 147 THR A O 1
ATOM 1102 N N . ILE A 1 148 ? 28.887 3.874 -40.657 1.00 84.62 148 ILE A N 1
ATOM 1103 C CA . ILE A 1 148 ? 27.910 4.061 -39.575 1.00 84.62 148 ILE A CA 1
ATOM 1104 C C . ILE A 1 148 ? 28.674 4.107 -38.248 1.00 84.62 148 ILE A C 1
ATOM 1106 O O . ILE A 1 148 ? 29.361 3.149 -37.890 1.00 84.62 148 ILE A O 1
ATOM 1110 N N . THR A 1 149 ? 28.574 5.223 -37.522 1.00 80.88 149 THR A N 1
ATOM 1111 C CA . THR A 1 149 ? 29.213 5.388 -36.209 1.00 80.88 149 THR A CA 1
ATOM 1112 C C . THR A 1 149 ? 28.559 4.492 -35.154 1.00 80.88 149 THR A C 1
ATOM 1114 O O . THR A 1 149 ? 27.428 4.037 -35.317 1.00 80.88 149 THR A O 1
ATOM 1117 N N . ALA A 1 150 ? 29.208 4.322 -33.998 1.00 74.81 150 ALA A N 1
ATOM 1118 C CA . ALA A 1 150 ? 28.628 3.598 -32.858 1.00 74.81 150 ALA A CA 1
ATOM 1119 C C . ALA A 1 150 ? 27.316 4.211 -32.316 1.00 74.81 150 ALA A C 1
ATOM 1121 O O . ALA A 1 150 ? 26.569 3.560 -31.581 1.00 74.81 150 ALA A O 1
ATOM 1122 N N . SER A 1 151 ? 27.036 5.471 -32.661 1.00 78.06 151 SER A N 1
ATOM 1123 C CA . SER A 1 151 ? 25.776 6.162 -32.373 1.00 78.06 151 SER A CA 1
ATOM 1124 C C . SER A 1 151 ? 24.708 5.985 -33.461 1.00 78.06 151 SER A C 1
ATOM 1126 O O . SER A 1 151 ? 23.597 6.466 -33.275 1.00 78.06 151 SER A O 1
ATOM 1128 N N . GLY A 1 152 ? 25.015 5.296 -34.565 1.00 80.19 152 GLY A N 1
ATOM 1129 C CA . GLY A 1 152 ? 24.105 5.075 -35.694 1.00 80.19 152 GLY A CA 1
ATOM 1130 C C . GLY A 1 152 ? 24.084 6.203 -36.731 1.00 80.19 152 GLY A C 1
ATOM 1131 O O . GLY A 1 152 ? 23.307 6.143 -37.682 1.00 80.19 152 GLY A O 1
ATOM 1132 N N . ASN A 1 153 ? 24.932 7.223 -36.582 1.00 86.56 153 ASN A N 1
ATOM 1133 C CA . ASN A 1 153 ? 24.994 8.349 -37.510 1.00 86.56 153 ASN A CA 1
ATOM 1134 C C . ASN A 1 153 ? 25.858 8.012 -38.730 1.00 86.56 153 ASN A C 1
ATOM 1136 O O . ASN A 1 153 ? 26.799 7.222 -38.648 1.00 86.56 153 ASN A O 1
ATOM 1140 N N . LYS A 1 154 ? 25.560 8.650 -39.865 1.00 87.75 154 LYS A N 1
ATOM 1141 C CA . LYS A 1 154 ? 26.365 8.530 -41.086 1.00 87.75 154 LYS A CA 1
ATOM 1142 C C . LYS A 1 154 ? 27.599 9.425 -40.982 1.00 87.75 154 LYS A C 1
ATOM 1144 O O . LYS A 1 154 ? 27.457 10.628 -40.775 1.00 87.75 154 LYS A O 1
ATOM 1149 N N . ASN A 1 155 ? 28.784 8.852 -41.161 1.00 85.25 155 ASN A N 1
ATOM 1150 C CA . ASN A 1 155 ? 30.046 9.577 -41.264 1.00 85.25 155 ASN A CA 1
ATOM 1151 C C . ASN A 1 155 ? 30.586 9.478 -42.697 1.00 85.25 155 ASN A C 1
ATOM 1153 O O . ASN A 1 155 ? 31.126 8.444 -43.088 1.00 85.25 155 ASN A O 1
ATOM 1157 N N . TYR A 1 156 ? 30.443 10.558 -43.463 1.00 85.56 156 TYR A N 1
ATOM 1158 C CA . TYR A 1 156 ? 30.869 10.633 -44.866 1.00 85.56 156 TYR A CA 1
ATOM 1159 C C . TYR A 1 156 ? 32.378 10.870 -45.059 1.00 85.56 156 TYR A C 1
ATOM 1161 O O . TYR A 1 156 ? 32.820 10.912 -46.196 1.00 85.56 156 TYR A O 1
ATOM 1169 N N . GLY A 1 157 ? 33.155 11.032 -43.981 1.00 80.12 157 GLY A N 1
ATOM 1170 C CA . GLY A 1 157 ? 34.626 11.078 -44.029 1.00 80.12 157 GLY A CA 1
ATOM 1171 C C . GLY A 1 157 ? 35.295 9.877 -43.355 1.00 80.12 157 GLY A C 1
ATOM 1172 O O . GLY A 1 157 ? 36.484 9.913 -43.062 1.00 80.12 157 GLY A O 1
ATOM 1173 N N . GLY A 1 158 ? 34.514 8.847 -43.005 1.00 74.19 158 GLY A N 1
ATOM 1174 C CA . GLY A 1 158 ? 35.019 7.595 -42.424 1.00 74.19 158 GLY A CA 1
ATOM 1175 C C . GLY A 1 158 ? 35.406 6.541 -43.467 1.00 74.19 158 GLY A C 1
ATOM 1176 O O . GLY A 1 158 ? 35.861 5.462 -43.093 1.00 74.19 158 GLY A O 1
ATOM 1177 N N . CYS A 1 159 ? 35.169 6.875 -44.732 1.00 73.62 159 CYS A N 1
ATOM 1178 C CA . CYS A 1 159 ? 35.651 6.289 -45.970 1.00 73.62 159 CYS A CA 1
ATOM 1179 C C . CYS A 1 159 ? 36.189 7.485 -46.778 1.00 73.62 159 CYS A C 1
ATOM 1181 O O . CYS A 1 159 ? 37.126 7.273 -47.560 1.00 73.62 159 CYS A O 1
#

Organism: NCBI:txid422297

InterPro domains:
  IPR008613 Excalibur calcium-binding domain [PF05901] (64-102)
  IPR008613 Excalibur calcium-binding domain [SM00894] (62-102)

Secondary structure (DSSP, 8-state):
--HHHHHHHHHH---HHHHHHHHHHHHHTT--EETTEETTTTTGGGTT---S---TTPPPSS---GGGSSSHHHHHHHHHHTTTTT--TT---SS-SS--TTHHHHHHHHHHHHHHHHHHHHHHHT-PPP-------EE-TTS-EEEEPTTS-EETT--

Foldseek 3Di:
DDLVVLVVCCVVDPDPLVNLLSLLVCVVVVNADDDLDGRLLPQLVLQLPQPEDDDLPDDQQDQDEPVVDPDQSRQLNVQSVVPPPHDRSNCQCVSNSRRGPCRSVVRNVSNVVSVVVVVVVVVVVPPDQQPDFDLDWDADPVGAIFTQDSNRDTHRVSD